Protein AF-A0A7V9HIR7-F1 (afdb_monomer_lite)

Radius of gyration: 10.22 Å; chains: 1; bounding box: 28×19×18 Å

Sequence (50 aa):
MVAAKSPWAAAAGSEILRRGGNAVDAAVATAFAAGVAEPWMSGIGGGGFM

Foldseek 3Di:
DFDDPDPQLSVQLVVCVVVVHDNVSSVVRSQPRCCVRPVVPGHPVDDDDD

Structure (mmCIF, N/CA/C/O backbone):
data_AF-A0A7V9HIR7-F1
#
_entry.id   AF-A0A7V9HIR7-F1
#
loop_
_atom_site.group_PDB
_atom_site.id
_atom_site.type_symbol
_atom_site.label_atom_id
_atom_site.label_alt_id
_atom_site.label_comp_id
_atom_site.label_asym_id
_atom_site.label_entity_id
_atom_site.label_seq_id
_atom_site.pdbx_PDB_ins_code
_atom_site.Cartn_x
_atom_site.Cartn_y
_atom_site.Cartn_z
_atom_site.occupancy
_atom_site.B_iso_or_equiv
_atom_site.auth_seq_id
_atom_site.auth_comp_id
_atom_site.auth_asym_id
_atom_site.auth_atom_id
_atom_site.pdbx_PDB_model_num
ATOM 1 N N . MET A 1 1 ? -13.220 5.943 -3.769 1.00 90.19 1 MET A N 1
ATOM 2 C CA . MET A 1 1 ? -12.608 5.807 -5.111 1.00 90.19 1 MET A CA 1
ATOM 3 C C . MET A 1 1 ? -11.103 5.935 -4.938 1.00 90.19 1 MET A C 1
ATOM 5 O O . MET A 1 1 ? -10.699 6.744 -4.115 1.00 90.19 1 MET A O 1
ATOM 9 N N . VAL A 1 2 ? -10.301 5.133 -5.643 1.00 97.56 2 VAL A N 1
ATOM 10 C CA . VAL A 1 2 ? -8.827 5.156 -5.565 1.00 97.56 2 VAL A CA 1
ATOM 11 C C . VAL A 1 2 ? -8.275 5.399 -6.964 1.00 97.56 2 VAL A C 1
ATOM 13 O O . VAL A 1 2 ? -8.721 4.755 -7.910 1.00 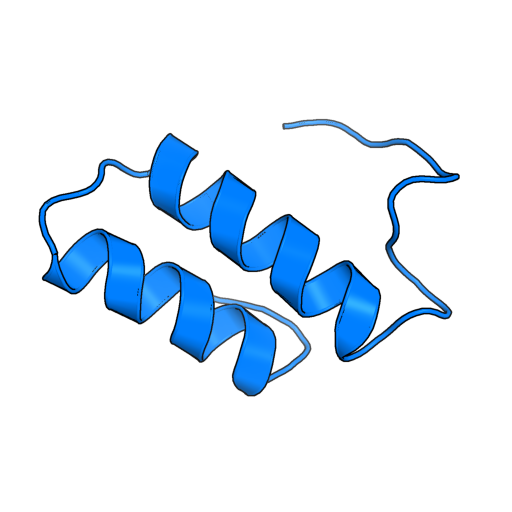97.56 2 VAL A O 1
ATOM 16 N N . ALA A 1 3 ? -7.320 6.318 -7.089 1.00 98.12 3 ALA A N 1
ATOM 17 C CA . ALA A 1 3 ? -6.591 6.585 -8.323 1.00 98.12 3 ALA A CA 1
ATOM 18 C C . ALA A 1 3 ? -5.088 6.518 -8.033 1.00 98.12 3 ALA A C 1
ATOM 20 O O . ALA A 1 3 ? -4.619 7.101 -7.059 1.00 98.12 3 ALA A O 1
ATOM 21 N N . ALA A 1 4 ? -4.344 5.796 -8.867 1.00 97.31 4 ALA A N 1
ATOM 22 C CA . ALA A 1 4 ? -2.892 5.673 -8.777 1.00 97.31 4 ALA A CA 1
ATOM 23 C C . ALA A 1 4 ? -2.304 5.461 -10.179 1.00 97.31 4 ALA A C 1
ATOM 25 O O . ALA A 1 4 ? -3.007 4.989 -11.075 1.00 97.31 4 ALA A O 1
ATOM 26 N N . LYS A 1 5 ? -1.017 5.787 -10.368 1.00 96.31 5 LYS A N 1
ATOM 27 C CA . LYS A 1 5 ? -0.321 5.592 -11.652 1.00 96.31 5 LYS A CA 1
ATOM 28 C C . LYS A 1 5 ? -0.207 4.107 -12.012 1.00 96.31 5 LYS A C 1
ATOM 30 O O . LYS A 1 5 ? -0.434 3.730 -13.158 1.00 96.31 5 LYS A O 1
ATOM 35 N N . SER A 1 6 ? 0.115 3.267 -11.031 1.00 96.88 6 SER A N 1
ATOM 36 C CA . SER A 1 6 ? 0.132 1.815 -11.195 1.00 96.88 6 SER A CA 1
ATOM 37 C C . SER A 1 6 ? -1.263 1.212 -10.973 1.00 96.88 6 SER A C 1
ATOM 39 O O . SER A 1 6 ? -1.869 1.461 -9.922 1.00 96.88 6 SER A O 1
ATOM 41 N N . PRO A 1 7 ? -1.758 0.345 -11.881 1.00 97.69 7 PRO A N 1
ATOM 42 C CA . PRO A 1 7 ? -3.017 -0.368 -11.668 1.00 97.69 7 PRO A CA 1
ATOM 43 C C . PRO A 1 7 ? -2.957 -1.292 -10.441 1.00 97.69 7 PRO A C 1
ATOM 45 O O . PRO A 1 7 ? -3.962 -1.470 -9.757 1.00 97.69 7 PRO A O 1
ATOM 48 N N . TRP A 1 8 ? -1.776 -1.822 -10.106 1.00 98.00 8 TRP A N 1
ATOM 49 C CA . TRP A 1 8 ? -1.572 -2.666 -8.924 1.00 98.00 8 TRP A CA 1
ATOM 50 C C . TRP A 1 8 ? -1.681 -1.872 -7.620 1.00 98.00 8 TRP A C 1
ATOM 52 O O . TRP A 1 8 ? -2.259 -2.357 -6.648 1.00 98.00 8 TRP A O 1
ATOM 62 N N . ALA A 1 9 ? -1.186 -0.631 -7.610 1.00 98.25 9 ALA A N 1
ATOM 63 C CA . ALA A 1 9 ? -1.316 0.254 -6.457 1.00 98.25 9 ALA A CA 1
ATOM 64 C C . ALA A 1 9 ? -2.778 0.669 -6.232 1.00 98.25 9 ALA A C 1
ATOM 66 O O . ALA A 1 9 ? -3.276 0.587 -5.109 1.00 98.25 9 ALA A O 1
ATOM 67 N N . ALA A 1 10 ? -3.493 1.027 -7.307 1.00 98.50 10 ALA A N 1
ATOM 68 C CA . ALA A 1 10 ? -4.919 1.343 -7.231 1.00 98.50 10 ALA A CA 1
ATOM 69 C C . ALA A 1 10 ? -5.747 0.143 -6.736 1.00 98.50 10 ALA A C 1
ATOM 71 O O . ALA A 1 10 ? -6.632 0.307 -5.893 1.00 98.50 10 ALA A O 1
ATOM 72 N N . ALA A 1 11 ? -5.431 -1.067 -7.212 1.00 98.56 11 ALA A N 1
ATOM 73 C CA . ALA A 1 11 ? -6.085 -2.297 -6.775 1.00 98.56 11 ALA A CA 1
ATOM 74 C C . ALA A 1 11 ? -5.871 -2.572 -5.276 1.00 98.56 11 ALA A C 1
ATOM 76 O O . ALA A 1 11 ? -6.830 -2.902 -4.580 1.00 98.56 11 ALA A O 1
ATOM 77 N N . ALA A 1 12 ? -4.651 -2.379 -4.761 1.00 98.69 12 ALA A N 1
ATOM 78 C CA . ALA A 1 12 ? -4.347 -2.563 -3.341 1.00 98.69 12 ALA A CA 1
ATOM 79 C C . ALA A 1 12 ? -5.164 -1.618 -2.443 1.00 98.69 12 ALA A C 1
ATOM 81 O O . ALA A 1 12 ? -5.808 -2.071 -1.496 1.00 98.69 12 ALA A O 1
ATOM 82 N N . GLY A 1 13 ? -5.210 -0.322 -2.769 1.00 98.75 13 GLY A N 1
ATOM 83 C CA . GLY A 1 13 ? -6.034 0.642 -2.033 1.00 98.75 13 GLY A CA 1
ATOM 84 C C . GLY A 1 13 ? -7.526 0.326 -2.116 1.00 98.75 13 GLY A C 1
ATOM 85 O O . GLY A 1 13 ? -8.237 0.380 -1.112 1.00 98.75 13 GLY A O 1
ATOM 86 N N . SER A 1 14 ? -8.009 -0.048 -3.305 1.00 98.75 14 SER A N 1
ATOM 87 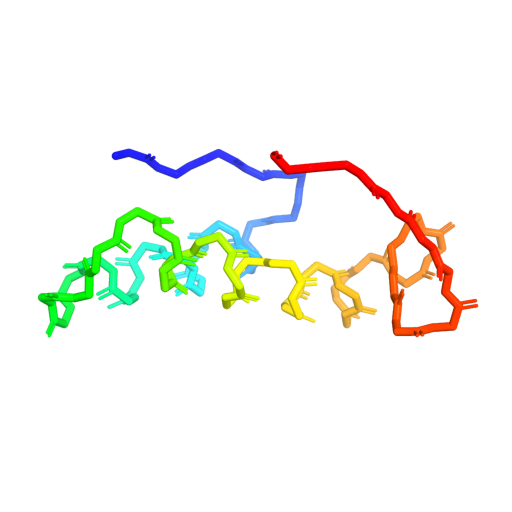C CA . SER A 1 14 ? -9.415 -0.412 -3.505 1.00 98.75 14 SER A CA 1
ATOM 88 C C . SER A 1 14 ? -9.814 -1.648 -2.696 1.00 98.75 14 SER A C 1
ATOM 90 O O . SER A 1 14 ? -10.929 -1.702 -2.179 1.00 98.75 14 SER A O 1
ATOM 92 N N . GLU A 1 15 ? -8.920 -2.627 -2.557 1.00 98.75 15 GLU A N 1
ATOM 93 C CA . GLU A 1 15 ? -9.160 -3.816 -1.739 1.00 98.75 15 GLU A CA 1
ATOM 94 C C . GLU A 1 15 ? -9.262 -3.471 -0.246 1.00 98.75 15 GLU A C 1
ATOM 96 O O . GLU A 1 15 ? -10.117 -4.023 0.444 1.00 98.75 15 GLU A O 1
ATOM 101 N N . ILE A 1 16 ? -8.468 -2.518 0.255 1.00 98.81 16 ILE A N 1
ATOM 102 C CA . ILE A 1 16 ? -8.585 -2.047 1.644 1.00 98.81 16 ILE A CA 1
ATOM 103 C C . ILE A 1 16 ? -9.921 -1.348 1.895 1.00 98.81 16 ILE A C 1
ATOM 105 O O . ILE A 1 16 ? -10.587 -1.665 2.881 1.00 98.81 16 ILE A O 1
ATOM 109 N N . LEU A 1 17 ? -10.369 -0.480 0.982 1.00 98.69 17 LEU A N 1
ATOM 110 C CA . LEU A 1 17 ? -11.704 0.121 1.088 1.00 98.69 17 LEU A CA 1
ATOM 111 C C . LEU A 1 17 ? -12.803 -0.950 1.086 1.00 98.69 17 LEU A C 1
ATOM 113 O O . LEU A 1 17 ? -13.734 -0.889 1.885 1.00 98.69 17 LEU A O 1
ATOM 117 N N . ARG A 1 18 ? -12.683 -1.970 0.224 1.00 98.62 18 ARG A N 1
ATOM 118 C CA . ARG A 1 18 ? -13.641 -3.086 0.155 1.00 98.62 18 ARG A CA 1
ATOM 119 C C . ARG A 1 18 ? -13.680 -3.907 1.447 1.00 98.62 18 ARG A C 1
ATOM 121 O O . ARG A 1 18 ? -14.724 -4.456 1.787 1.00 98.62 18 ARG A O 1
ATOM 128 N N . ARG A 1 19 ? -12.563 -3.983 2.174 1.00 98.62 19 ARG A N 1
ATOM 129 C CA . ARG A 1 19 ? -12.458 -4.643 3.487 1.00 98.62 19 ARG A CA 1
ATOM 130 C C . ARG A 1 19 ? -12.969 -3.784 4.648 1.00 98.62 19 ARG A C 1
ATOM 132 O O . ARG A 1 19 ? -12.891 -4.226 5.788 1.00 98.62 19 ARG A O 1
ATOM 139 N N . GLY A 1 20 ? -13.500 -2.591 4.375 1.00 98.56 20 GLY A N 1
ATOM 140 C CA . GLY A 1 20 ? -14.008 -1.671 5.394 1.00 98.56 20 GLY A CA 1
ATOM 141 C C . GLY A 1 20 ? -12.942 -0.756 6.001 1.00 98.56 20 GLY A C 1
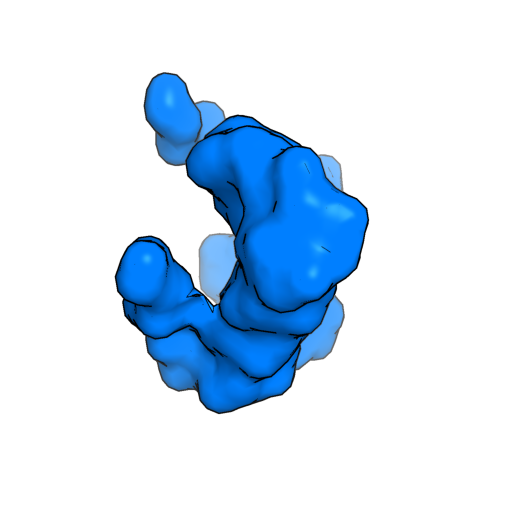ATOM 142 O O . GLY A 1 20 ? -13.223 -0.089 6.993 1.00 98.56 20 GLY A O 1
ATOM 143 N N . GLY A 1 21 ? -11.737 -0.712 5.422 1.00 98.62 21 GLY A N 1
ATOM 144 C CA . GLY A 1 21 ? -10.715 0.263 5.793 1.00 98.62 21 GLY A CA 1
ATOM 145 C C . GLY A 1 21 ? -11.126 1.685 5.409 1.00 98.62 21 GLY A C 1
ATOM 146 O O . GLY A 1 21 ? -11.889 1.902 4.462 1.00 98.62 21 GLY A O 1
ATOM 147 N N . ASN A 1 22 ? -10.616 2.664 6.147 1.00 98.69 22 ASN A N 1
ATOM 148 C CA . ASN A 1 22 ? -10.870 4.073 5.870 1.00 98.69 22 ASN A CA 1
ATOM 149 C C . ASN A 1 22 ? -9.955 4.602 4.741 1.00 98.69 22 ASN A C 1
ATOM 151 O O . ASN A 1 22 ? -9.137 3.881 4.163 1.00 98.69 22 ASN A O 1
ATOM 155 N N . ALA A 1 23 ? -10.098 5.889 4.408 1.00 98.56 23 ALA A N 1
ATOM 156 C CA . ALA A 1 23 ? -9.311 6.523 3.349 1.00 98.56 23 ALA A CA 1
ATOM 157 C C . ALA A 1 23 ? -7.795 6.516 3.624 1.00 98.56 23 ALA A C 1
ATOM 159 O O . ALA A 1 23 ? -7.013 6.356 2.690 1.00 98.56 23 ALA A O 1
ATOM 160 N N . VAL A 1 24 ? -7.383 6.650 4.887 1.00 98.69 24 VAL A N 1
ATOM 161 C CA . VAL A 1 24 ? -5.974 6.623 5.301 1.00 98.69 24 VAL A CA 1
ATOM 162 C C . VAL A 1 24 ? -5.411 5.207 5.183 1.00 98.69 24 VAL A C 1
ATOM 164 O O . VAL A 1 24 ? -4.332 5.037 4.623 1.00 98.69 24 VAL A O 1
ATOM 167 N N . ASP A 1 25 ? -6.157 4.179 5.595 1.00 98.75 25 ASP A N 1
ATOM 168 C CA . ASP A 1 25 ? -5.738 2.777 5.432 1.00 98.75 25 ASP A CA 1
ATOM 169 C C . ASP A 1 25 ? -5.507 2.442 3.949 1.00 98.75 25 ASP A C 1
ATOM 171 O O . ASP A 1 25 ? -4.505 1.829 3.567 1.00 98.75 25 ASP A O 1
ATOM 175 N N . ALA A 1 26 ? -6.428 2.888 3.089 1.00 98.75 26 ALA A N 1
ATOM 176 C CA . ALA A 1 26 ? -6.320 2.715 1.646 1.00 98.75 26 ALA A CA 1
ATOM 177 C C . ALA A 1 26 ? -5.137 3.494 1.052 1.00 98.75 26 ALA A C 1
ATOM 179 O O . ALA A 1 26 ? -4.456 2.974 0.164 1.00 98.75 26 ALA A O 1
ATOM 180 N N . ALA A 1 27 ? -4.858 4.705 1.543 1.00 98.38 27 ALA A N 1
ATOM 181 C CA . ALA A 1 27 ? -3.702 5.495 1.129 1.00 98.38 27 ALA A CA 1
ATOM 182 C C . ALA A 1 27 ? -2.381 4.809 1.511 1.00 98.38 27 ALA A C 1
ATOM 184 O O . ALA A 1 27 ? -1.496 4.686 0.665 1.00 98.38 27 ALA A O 1
ATOM 185 N N . VAL A 1 28 ? -2.272 4.278 2.734 1.00 98.25 28 VAL A N 1
ATOM 186 C CA . VAL A 1 28 ? -1.090 3.537 3.204 1.00 98.25 28 VAL A CA 1
ATOM 187 C C . VAL A 1 28 ? -0.835 2.306 2.331 1.00 98.25 28 VAL A C 1
ATOM 189 O O . VAL A 1 28 ? 0.276 2.124 1.830 1.00 98.25 28 VAL A O 1
ATOM 192 N N . ALA A 1 29 ? -1.858 1.488 2.070 1.00 98.56 29 ALA A N 1
ATOM 193 C CA . ALA A 1 29 ? -1.711 0.320 1.202 1.00 98.56 29 ALA A CA 1
ATOM 194 C C . ALA A 1 29 ? -1.344 0.694 -0.241 1.00 98.56 29 ALA A C 1
ATOM 196 O O . ALA A 1 29 ? -0.485 0.050 -0.845 1.00 98.56 29 ALA A O 1
ATOM 197 N N . THR A 1 30 ? -1.947 1.759 -0.781 1.00 98.31 30 THR A N 1
ATOM 198 C CA . THR A 1 30 ? -1.626 2.271 -2.122 1.00 98.31 30 THR A CA 1
ATOM 199 C C . THR A 1 30 ? -0.173 2.736 -2.199 1.00 98.31 30 THR A C 1
ATOM 201 O O . THR A 1 30 ? 0.512 2.402 -3.162 1.00 98.31 30 THR A O 1
ATOM 204 N N . ALA A 1 31 ? 0.325 3.454 -1.186 1.00 97.75 31 ALA A N 1
ATOM 205 C CA . ALA A 1 31 ? 1.693 3.967 -1.149 1.00 97.75 31 ALA A CA 1
ATOM 206 C C . ALA A 1 31 ? 2.735 2.838 -1.091 1.00 97.75 31 ALA A C 1
AT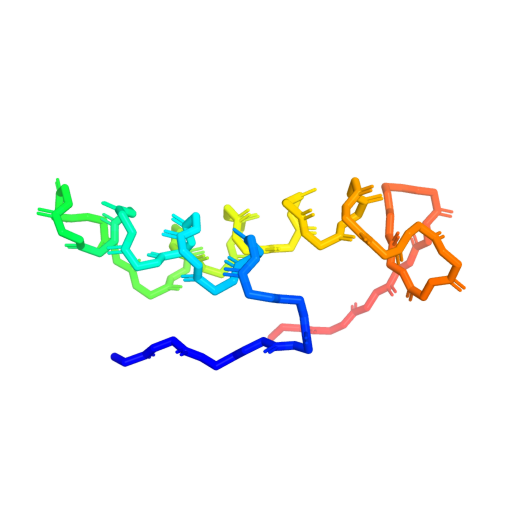OM 208 O O . ALA A 1 31 ? 3.701 2.848 -1.857 1.00 97.75 31 ALA A O 1
ATOM 209 N N . PHE A 1 32 ? 2.520 1.823 -0.246 1.00 98.12 32 PHE A N 1
ATOM 210 C CA . PHE A 1 32 ? 3.409 0.658 -0.198 1.00 98.12 32 PHE A CA 1
ATOM 211 C C . PHE A 1 32 ? 3.377 -0.147 -1.500 1.00 98.12 32 PHE A C 1
ATOM 213 O O . PHE A 1 32 ? 4.429 -0.533 -2.009 1.00 98.12 32 PHE A O 1
ATOM 220 N N . ALA A 1 33 ? 2.194 -0.357 -2.082 1.00 98.12 33 ALA A N 1
ATOM 221 C CA . ALA A 1 33 ? 2.064 -1.045 -3.363 1.00 98.12 33 ALA A CA 1
ATOM 222 C C . ALA A 1 33 ? 2.707 -0.253 -4.516 1.00 98.12 33 ALA A C 1
ATOM 224 O O . ALA A 1 33 ? 3.359 -0.849 -5.374 1.00 98.12 33 ALA A O 1
ATOM 225 N N . ALA A 1 34 ? 2.591 1.078 -4.523 1.00 97.56 34 ALA A N 1
ATOM 226 C CA . ALA A 1 34 ? 3.276 1.945 -5.480 1.00 97.56 34 ALA A CA 1
ATOM 227 C C . ALA A 1 34 ? 4.801 1.843 -5.340 1.00 97.56 34 ALA A C 1
ATOM 229 O O . ALA A 1 34 ? 5.493 1.713 -6.345 1.00 97.56 34 ALA A O 1
ATOM 230 N N . GLY A 1 35 ? 5.323 1.783 -4.111 1.00 97.19 35 GLY A N 1
ATOM 231 C CA . GLY A 1 35 ? 6.754 1.591 -3.868 1.00 97.19 35 GLY A CA 1
ATOM 232 C C . GLY A 1 35 ? 7.333 0.304 -4.469 1.00 97.19 35 GLY A C 1
ATOM 233 O O . GLY A 1 35 ? 8.514 0.258 -4.801 1.00 97.19 35 GLY A O 1
ATOM 234 N N . VAL A 1 36 ? 6.505 -0.729 -4.655 1.00 97.25 36 VAL A N 1
ATOM 235 C CA . VAL A 1 36 ? 6.900 -1.982 -5.320 1.00 97.25 36 VAL A CA 1
ATOM 236 C C . VAL A 1 36 ? 6.638 -1.934 -6.825 1.00 97.25 36 VAL A C 1
ATOM 238 O O . VAL A 1 36 ? 7.465 -2.385 -7.612 1.00 97.25 36 VAL A O 1
ATOM 241 N N . ALA A 1 37 ? 5.485 -1.410 -7.242 1.00 96.88 37 ALA A N 1
ATOM 242 C CA . ALA A 1 37 ? 5.054 -1.448 -8.637 1.00 96.88 37 ALA A CA 1
ATOM 243 C C . 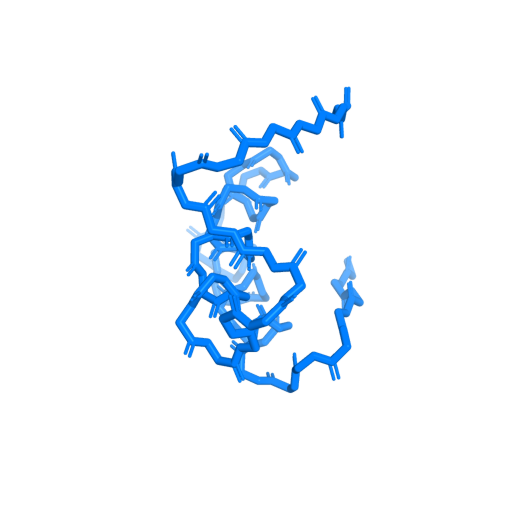ALA A 1 37 ? 5.687 -0.351 -9.516 1.00 96.88 37 ALA A C 1
ATOM 245 O O . ALA A 1 37 ? 5.710 -0.483 -10.738 1.00 96.88 37 ALA A O 1
ATOM 246 N N . GLU A 1 38 ? 6.181 0.731 -8.914 1.00 94.50 38 GLU A N 1
ATOM 247 C CA . GLU A 1 38 ? 6.849 1.852 -9.585 1.00 94.50 38 GLU A CA 1
ATOM 248 C C . GLU A 1 38 ? 8.004 2.427 -8.736 1.00 94.50 38 GLU A C 1
ATOM 250 O O . GLU A 1 38 ? 8.002 3.607 -8.367 1.00 94.50 38 GLU A O 1
ATOM 255 N N . PRO A 1 39 ? 9.036 1.608 -8.454 1.00 93.44 39 PRO A N 1
ATOM 256 C CA . PRO A 1 39 ? 10.076 1.903 -7.461 1.00 93.44 39 PRO A CA 1
ATOM 257 C C . PRO A 1 39 ? 10.964 3.109 -7.799 1.00 93.44 39 PRO A C 1
ATOM 259 O O . PRO A 1 39 ? 11.663 3.626 -6.934 1.00 93.44 39 PRO A O 1
ATOM 262 N N . TRP A 1 40 ? 10.959 3.578 -9.050 1.00 92.56 40 TRP A N 1
ATOM 263 C CA . TRP A 1 40 ? 11.716 4.764 -9.469 1.00 92.56 40 TRP A CA 1
ATOM 264 C C . TRP A 1 40 ? 11.079 6.088 -9.023 1.00 92.56 40 TRP A C 1
ATOM 266 O O . TRP A 1 40 ? 11.718 7.129 -9.144 1.00 92.56 40 TRP A O 1
ATOM 276 N N . MET A 1 41 ? 9.824 6.071 -8.555 1.00 88.88 41 MET A N 1
ATOM 277 C CA . MET A 1 41 ? 9.071 7.280 -8.198 1.00 88.88 41 MET A CA 1
ATOM 278 C C . MET A 1 41 ? 8.632 7.311 -6.731 1.00 88.88 41 MET A C 1
ATOM 280 O O . MET A 1 41 ? 8.412 8.386 -6.179 1.00 88.88 41 MET A O 1
ATOM 284 N N . SER A 1 42 ? 8.468 6.155 -6.090 1.00 91.62 42 SER A N 1
ATOM 285 C CA . SER A 1 42 ? 7.976 6.044 -4.713 1.00 91.62 42 SER A CA 1
ATOM 286 C C . SER A 1 42 ? 8.669 4.899 -3.985 1.00 91.62 42 SER A C 1
ATOM 288 O O . SER A 1 42 ? 9.078 3.923 -4.606 1.00 91.62 42 SER A O 1
ATOM 290 N N . GLY A 1 43 ? 8.796 5.005 -2.661 1.00 91.88 43 GLY A N 1
ATOM 291 C CA . GLY A 1 43 ? 9.395 3.952 -1.844 1.00 91.88 43 GLY A CA 1
ATOM 292 C C . GLY A 1 43 ? 9.740 4.396 -0.424 1.00 91.88 43 GLY A C 1
ATOM 293 O O . GLY A 1 43 ? 9.758 5.583 -0.106 1.00 91.88 43 GLY A O 1
ATOM 294 N N . ILE A 1 44 ? 10.054 3.417 0.425 1.00 95.06 44 ILE A N 1
ATOM 295 C CA . ILE A 1 44 ? 10.320 3.612 1.862 1.00 95.06 44 ILE A CA 1
ATOM 296 C C . ILE A 1 44 ? 11.603 4.401 2.167 1.00 95.06 44 ILE A C 1
ATOM 298 O O . ILE A 1 44 ? 11.758 4.897 3.275 1.00 95.06 44 ILE A O 1
ATOM 302 N N . GLY A 1 45 ? 12.523 4.503 1.204 1.00 94.75 45 GLY A N 1
ATOM 303 C CA . GLY A 1 45 ? 13.767 5.269 1.343 1.00 94.75 45 GLY A CA 1
ATOM 304 C C . GLY A 1 45 ? 13.644 6.751 0.973 1.00 94.75 45 GLY A C 1
ATOM 305 O O . GLY A 1 45 ? 14.646 7.458 1.005 1.00 94.75 45 GLY A O 1
ATOM 306 N N . GLY A 1 46 ? 12.455 7.205 0.564 1.00 92.69 46 GLY A N 1
ATOM 307 C CA . GLY A 1 46 ? 12.188 8.589 0.167 1.00 92.69 46 GLY A CA 1
ATOM 308 C C . GLY A 1 46 ? 11.410 9.382 1.222 1.00 92.69 46 GLY A C 1
ATOM 309 O O . GLY A 1 46 ? 11.605 9.215 2.423 1.00 92.69 46 GLY A O 1
ATOM 310 N N . GLY A 1 47 ? 10.509 10.250 0.756 1.00 93.00 47 GLY A N 1
ATOM 311 C CA . GLY A 1 47 ? 9.611 11.057 1.585 1.00 93.00 47 GLY A CA 1
ATOM 312 C C . GLY A 1 47 ? 8.467 11.658 0.764 1.00 93.00 47 GLY A C 1
ATOM 313 O O . GLY A 1 47 ? 8.465 11.565 -0.463 1.00 93.00 47 GLY A O 1
ATOM 314 N N . GLY A 1 48 ? 7.485 12.265 1.432 1.00 92.25 48 GLY A N 1
ATOM 315 C CA . GLY A 1 48 ? 6.318 12.863 0.782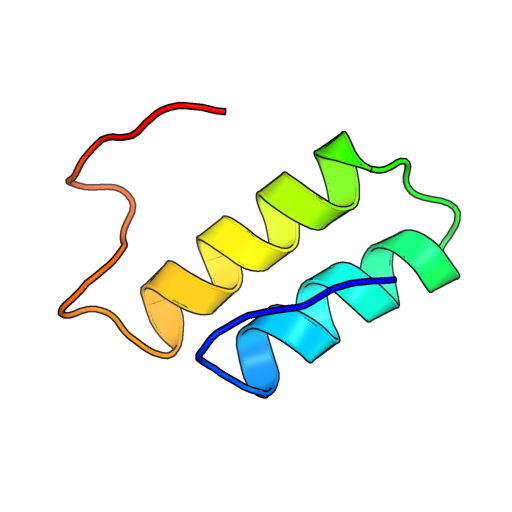 1.00 92.25 48 GLY A CA 1
ATOM 316 C C . GLY A 1 48 ? 5.391 13.574 1.768 1.00 92.25 48 GLY A C 1
ATOM 317 O O . GLY A 1 48 ? 5.720 13.719 2.944 1.00 92.25 48 GLY A O 1
ATOM 318 N N . PHE A 1 49 ? 4.229 13.995 1.273 1.00 95.62 49 PHE A N 1
ATOM 319 C CA . PHE A 1 49 ? 3.174 14.654 2.045 1.00 95.62 49 PHE A CA 1
ATOM 320 C C . PHE A 1 49 ? 1.854 13.902 1.855 1.00 95.62 49 PHE A C 1
ATOM 322 O O . PHE A 1 49 ? 1.654 13.281 0.807 1.00 95.62 49 PHE A O 1
ATOM 329 N N . MET A 1 50 ? 0.981 13.952 2.862 1.00 90.50 50 MET A N 1
ATOM 330 C CA . MET A 1 50 ? -0.320 13.281 2.878 1.00 90.50 50 MET A CA 1
ATOM 331 C C . MET A 1 50 ? -1.393 14.229 3.402 1.00 90.50 50 MET A C 1
ATOM 333 O O . MET A 1 50 ? -1.088 14.952 4.378 1.00 90.50 50 MET A O 1
#

pLDDT: mean 96.62, std 2.73, range [88.88, 98.81]

Secondary structure (DSSP, 8-state):
----SSHHHHHHHHHHHHTT--HHHHHHHHHHHHHHHSTTT--TTS----